Protein AF-A0A2P8H7K1-F1 (afdb_monomer)

Secondary structure (DSSP, 8-state):
----EEEEGGGHHHHHHH-TT-EEEEEEEEEETTEEEEEEEEEE-TTS-B--SSS---

Nearest PDB structures (foldseek):
  6pjj-assembly1_A  TM=4.806E-01  e=2.713E+00  Homo sapiens
  4ifc-assembly2_B  TM=4.820E-01  e=2.713E+00  Homo sapiens
  7ajs-assembly2_B  TM=3.525E-01  e=2.392E+00  Homo sapiens
  3cjt-assembly7_M  TM=3.244E-01  e=4.488E+00  unclassified
  2fvd-assembly1_A  TM=3.711E-01  e=5.773E+00  Homo sapiens

Mean predicted aligned error: 6.49 Å

Organism: NCBI:txid1176648

Sequence (58 aa):
MTEKKYIELNKLADLQDKQPELFPVFSRIIKINGQLVGEVQAYCDEYGKPVQGENLYH

Radius of gyration: 11.77 Å; Cα contacts (8 Å, |Δi|>4): 81; chains: 1; bounding box: 31×23×24 Å

Foldseek 3Di:
DPDWDKDFPVCQVVVCVVVVQKAFDFPDWDADPNTIMGGGPFIGGPVRHTDDDDPPPD

Structure (mmCIF, N/CA/C/O backbone):
data_AF-A0A2P8H7K1-F1
#
_entry.id   AF-A0A2P8H7K1-F1
#
loop_
_atom_site.group_PDB
_atom_site.id
_atom_site.type_symbol
_atom_site.label_atom_id
_atom_site.label_alt_id
_atom_site.label_comp_id
_atom_site.label_asym_id
_atom_site.label_entity_id
_atom_site.label_seq_id
_atom_site.pdbx_PDB_ins_code
_atom_site.Cartn_x
_atom_site.Car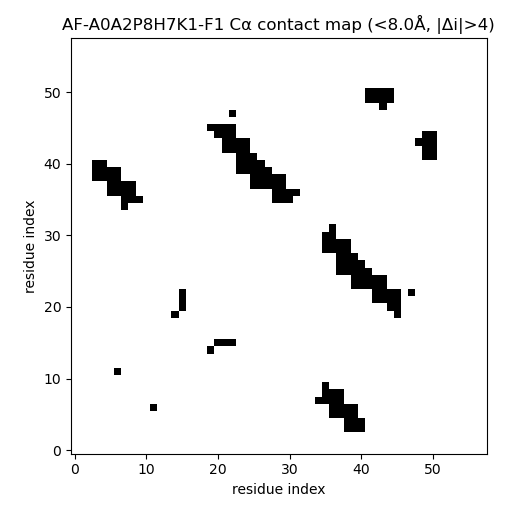tn_y
_atom_site.Cartn_z
_atom_site.occupancy
_atom_site.B_iso_or_equiv
_atom_site.auth_seq_id
_atom_site.auth_comp_id
_atom_site.auth_asym_id
_atom_site.auth_atom_id
_atom_site.pdbx_PDB_model_num
ATOM 1 N N . MET A 1 1 ? 11.192 15.354 11.441 1.00 41.62 1 MET A N 1
ATOM 2 C CA . MET A 1 1 ? 10.098 14.430 11.811 1.00 41.62 1 MET A CA 1
ATOM 3 C C . MET A 1 1 ? 9.616 13.802 10.521 1.00 41.62 1 MET A C 1
ATOM 5 O O . MET A 1 1 ? 9.261 14.549 9.623 1.00 41.62 1 MET A O 1
ATOM 9 N N . THR A 1 2 ? 9.711 12.483 10.374 1.00 52.44 2 THR A N 1
ATOM 10 C CA . THR A 1 2 ? 9.276 11.785 9.156 1.00 52.44 2 THR A CA 1
ATOM 11 C C . THR A 1 2 ? 7.758 11.901 9.056 1.00 52.44 2 THR A C 1
ATOM 13 O O . THR A 1 2 ? 7.049 11.502 9.980 1.00 52.44 2 THR A O 1
ATOM 16 N N . GLU A 1 3 ? 7.263 12.529 7.995 1.00 62.09 3 GLU A N 1
ATOM 17 C CA . GLU A 1 3 ? 5.833 12.724 7.777 1.00 62.09 3 GLU A CA 1
ATOM 18 C C . GLU A 1 3 ? 5.148 11.359 7.622 1.00 62.09 3 GLU A C 1
ATOM 20 O O . GLU A 1 3 ? 5.543 10.542 6.790 1.00 62.09 3 GLU A O 1
ATOM 25 N N . LYS A 1 4 ? 4.147 11.078 8.463 1.00 70.94 4 LYS A N 1
ATOM 26 C CA . LYS A 1 4 ? 3.378 9.832 8.380 1.00 70.94 4 LYS A CA 1
ATOM 27 C C . LYS A 1 4 ? 2.401 9.935 7.214 1.00 70.94 4 LYS A C 1
ATOM 29 O O . LYS A 1 4 ? 1.463 10.728 7.278 1.00 70.94 4 LYS A O 1
ATOM 34 N N . LYS A 1 5 ? 2.608 9.132 6.169 1.00 83.69 5 LYS A N 1
ATOM 35 C CA . LYS A 1 5 ? 1.694 9.039 5.023 1.00 83.69 5 LYS A CA 1
ATOM 36 C C . LYS A 1 5 ? 0.648 7.954 5.250 1.00 83.69 5 LYS A C 1
ATOM 38 O O . LYS A 1 5 ? 0.937 6.904 5.819 1.00 83.69 5 LYS A O 1
ATOM 43 N N . TYR A 1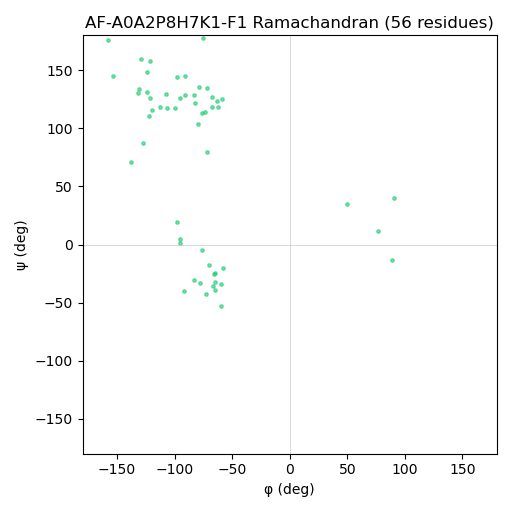 6 ? -0.558 8.207 4.760 1.00 89.44 6 TYR A N 1
ATOM 44 C CA . TYR A 1 6 ? -1.699 7.311 4.884 1.00 89.44 6 TYR A CA 1
ATOM 45 C C . TYR A 1 6 ? -2.351 7.120 3.515 1.00 89.44 6 TYR A C 1
ATOM 47 O O . TYR A 1 6 ? -2.564 8.099 2.802 1.00 89.44 6 TYR A O 1
ATOM 55 N N . ILE A 1 7 ? -2.669 5.878 3.149 1.00 90.12 7 ILE A N 1
ATOM 56 C CA . ILE A 1 7 ? -3.326 5.541 1.879 1.00 90.12 7 ILE A CA 1
ATOM 57 C C . ILE A 1 7 ? -4.614 4.773 2.167 1.00 90.12 7 ILE A C 1
ATOM 59 O O . ILE A 1 7 ? -4.605 3.810 2.932 1.00 90.12 7 ILE A O 1
ATOM 63 N N . GLU A 1 8 ? -5.726 5.178 1.554 1.00 93.50 8 GLU A N 1
ATOM 64 C CA . GLU A 1 8 ? -6.966 4.400 1.610 1.00 93.50 8 GLU A CA 1
ATOM 65 C C . GLU A 1 8 ? -6.788 3.084 0.839 1.00 93.50 8 GLU A C 1
ATOM 67 O O . GLU A 1 8 ? -6.405 3.087 -0.331 1.00 93.50 8 GLU A O 1
ATOM 72 N N . LEU A 1 9 ? -7.083 1.947 1.478 1.00 92.31 9 LEU A N 1
ATOM 73 C CA . LEU A 1 9 ? -6.812 0.633 0.882 1.00 92.31 9 LEU A CA 1
ATOM 74 C C . LEU A 1 9 ? -7.643 0.364 -0.384 1.00 92.31 9 LEU A C 1
ATOM 76 O O . LEU A 1 9 ? -7.227 -0.406 -1.242 1.00 92.31 9 LEU A O 1
ATOM 80 N N . ASN A 1 10 ? -8.799 1.016 -0.526 1.00 93.06 10 ASN A N 1
ATOM 81 C CA . ASN A 1 10 ? -9.637 0.932 -1.726 1.00 93.06 10 ASN A CA 1
ATOM 82 C C . ASN A 1 10 ? -9.023 1.627 -2.956 1.00 93.06 10 ASN A C 1
ATOM 84 O O . ASN A 1 10 ? -9.463 1.351 -4.063 1.00 93.06 10 ASN A O 1
ATOM 88 N N . LYS A 1 11 ? -8.028 2.507 -2.776 1.00 90.31 11 LYS A N 1
ATOM 89 C CA . LYS A 1 11 ? -7.331 3.221 -3.858 1.00 90.31 11 LYS A CA 1
ATOM 90 C C . LYS A 1 11 ? -6.039 2.529 -4.289 1.00 90.31 11 LYS A C 1
ATOM 92 O O . LYS A 1 11 ? -5.327 3.057 -5.136 1.00 90.31 11 LYS A O 1
ATOM 97 N N . LEU A 1 12 ? -5.699 1.379 -3.698 1.00 88.75 12 LEU A N 1
ATOM 98 C CA . LEU A 1 12 ? -4.425 0.718 -3.983 1.00 88.75 12 LEU A CA 1
ATOM 99 C C . LEU A 1 12 ? -4.310 0.242 -5.425 1.00 88.75 12 LEU A C 1
ATOM 101 O O . LEU A 1 12 ? -3.247 0.420 -6.003 1.00 88.75 12 LEU A O 1
ATOM 105 N N . ALA A 1 13 ? -5.391 -0.285 -6.002 1.00 87.25 13 ALA A N 1
ATOM 106 C CA . ALA A 1 13 ? -5.409 -0.683 -7.408 1.00 87.25 13 ALA A CA 1
ATOM 107 C C . ALA A 1 13 ? -5.103 0.518 -8.320 1.00 87.25 13 ALA A C 1
ATOM 109 O O . ALA A 1 13 ? -4.131 0.487 -9.064 1.00 87.25 13 ALA A O 1
ATOM 110 N N . ASP A 1 14 ? -5.831 1.627 -8.154 1.00 89.69 14 ASP A N 1
ATOM 111 C CA . ASP A 1 14 ? -5.614 2.851 -8.940 1.00 89.69 14 ASP A CA 1
ATOM 112 C C . ASP A 1 14 ? -4.199 3.432 -8.775 1.00 89.69 14 ASP A C 1
ATOM 114 O O . ASP A 1 14 ? -3.663 4.063 -9.688 1.00 89.69 14 ASP A O 1
ATOM 118 N N . LEU A 1 15 ? -3.607 3.295 -7.585 1.00 84.56 15 LEU A N 1
ATOM 119 C CA . LEU A 1 15 ? -2.243 3.749 -7.315 1.00 84.56 15 LEU A CA 1
ATOM 120 C C . LEU A 1 15 ? -1.207 2.853 -7.994 1.00 84.56 15 LEU A C 1
ATOM 122 O O . LEU A 1 15 ? -0.269 3.380 -8.584 1.00 84.56 15 LEU A O 1
ATOM 126 N N . GLN A 1 16 ? -1.398 1.535 -7.948 1.00 84.44 16 GLN A N 1
ATOM 127 C CA . GLN A 1 16 ? -0.538 0.568 -8.630 1.00 84.44 16 GLN A CA 1
ATOM 128 C C . GLN A 1 16 ? -0.643 0.695 -10.151 1.00 84.44 16 GLN A C 1
ATOM 130 O O . GLN A 1 16 ? 0.369 0.610 -10.829 1.00 84.44 16 GLN A O 1
ATOM 135 N N . ASP A 1 17 ? -1.817 1.007 -10.696 1.00 88.25 17 ASP A N 1
ATOM 136 C CA . ASP A 1 17 ? -1.962 1.258 -12.135 1.00 88.25 17 ASP A CA 1
ATOM 137 C C . ASP A 1 17 ? -1.181 2.501 -12.591 1.00 88.25 17 ASP A C 1
ATOM 139 O O . ASP A 1 17 ? -0.681 2.560 -13.714 1.00 88.25 17 ASP A O 1
ATOM 143 N N . LYS A 1 18 ? -1.060 3.513 -11.721 1.00 88.12 18 LYS A N 1
ATOM 144 C CA . LYS A 1 18 ? -0.302 4.744 -12.005 1.00 88.12 18 LYS A CA 1
ATOM 145 C C . LYS A 1 18 ? 1.195 4.602 -11.757 1.00 88.12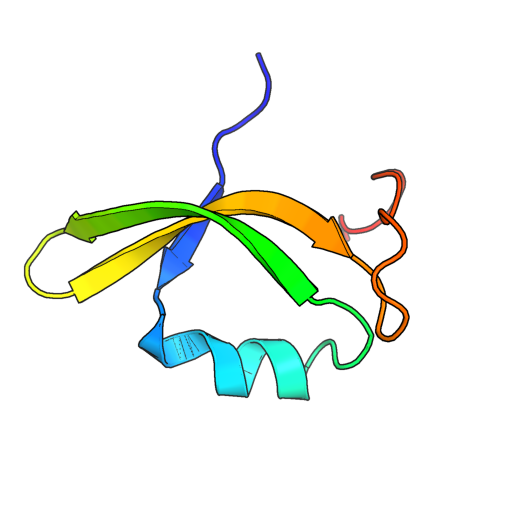 18 LYS A C 1
ATOM 147 O O . LYS A 1 18 ? 1.969 5.320 -12.382 1.00 88.12 18 LYS A O 1
ATOM 152 N N . GLN A 1 19 ? 1.582 3.759 -10.804 1.00 85.69 19 GLN A N 1
ATOM 153 C CA . GLN A 1 19 ? 2.964 3.537 -10.375 1.00 85.69 19 GLN A CA 1
ATOM 154 C C . GLN A 1 19 ? 3.185 2.032 -10.160 1.00 85.69 19 GLN A C 1
ATOM 156 O O . GLN A 1 19 ? 3.279 1.582 -9.015 1.00 85.69 19 GLN A O 1
ATOM 161 N N . PRO A 1 20 ? 3.230 1.236 -11.243 1.00 84.62 20 PRO A N 1
ATOM 162 C CA . PRO A 1 20 ? 3.290 -0.222 -11.150 1.00 84.62 20 PRO A CA 1
ATOM 163 C C . PRO A 1 20 ? 4.593 -0.716 -10.525 1.00 84.62 20 PRO A C 1
ATOM 165 O O . PRO A 1 20 ? 4.607 -1.779 -9.912 1.00 84.62 20 PRO A O 1
ATOM 168 N N . GLU A 1 21 ? 5.672 0.064 -10.616 1.00 85.94 21 GLU A N 1
ATOM 169 C CA . GLU A 1 21 ? 6.930 -0.244 -9.942 1.00 85.94 21 GLU A CA 1
ATOM 170 C C . GLU A 1 21 ? 6.937 0.047 -8.433 1.00 85.94 21 GLU A C 1
ATOM 172 O O . GLU A 1 21 ? 7.940 -0.247 -7.791 1.00 85.94 21 GLU A O 1
ATOM 177 N N . LEU A 1 22 ? 5.881 0.628 -7.847 1.00 86.62 22 LEU A N 1
ATOM 178 C CA . LEU A 1 22 ? 5.914 1.112 -6.466 1.00 86.62 22 LEU A CA 1
ATOM 179 C C . LEU A 1 22 ? 4.881 0.427 -5.561 1.00 86.62 22 LEU A C 1
ATOM 181 O O . LEU A 1 22 ? 3.672 0.632 -5.667 1.00 86.62 22 LEU A O 1
ATOM 185 N N . PHE A 1 23 ? 5.374 -0.313 -4.569 1.00 88.44 23 PHE A N 1
ATOM 186 C CA . PHE A 1 23 ? 4.551 -1.066 -3.627 1.00 88.44 23 PHE A CA 1
ATOM 187 C C . PHE A 1 23 ? 4.654 -0.479 -2.216 1.00 88.44 23 PHE A C 1
ATOM 189 O O . PHE A 1 23 ? 5.744 -0.469 -1.637 1.00 88.44 23 PHE A O 1
ATOM 196 N N . PRO A 1 24 ? 3.551 0.008 -1.618 1.00 89.25 24 PRO A N 1
ATOM 197 C CA . PRO A 1 24 ? 3.579 0.525 -0.257 1.00 89.25 24 PRO A CA 1
ATOM 198 C C . PRO A 1 24 ? 3.744 -0.607 0.763 1.00 89.25 24 PRO A C 1
ATOM 200 O O . PRO A 1 24 ? 3.040 -1.615 0.728 1.00 89.25 24 PRO A O 1
ATOM 203 N N . VAL A 1 25 ? 4.630 -0.396 1.733 1.00 89.31 25 VAL A N 1
ATOM 204 C CA . VAL A 1 25 ? 4.781 -1.245 2.917 1.00 89.31 25 VAL A CA 1
ATOM 205 C C . VAL A 1 25 ? 4.058 -0.579 4.080 1.00 89.31 25 VAL A C 1
ATOM 207 O O . VAL A 1 25 ? 4.421 0.523 4.500 1.00 89.31 25 VAL A O 1
ATOM 210 N N . PHE A 1 26 ? 3.032 -1.243 4.610 1.00 91.00 26 PHE A N 1
ATOM 211 C CA . PHE A 1 26 ? 2.229 -0.706 5.706 1.00 91.00 26 PHE A CA 1
ATOM 212 C C . PHE A 1 26 ? 2.778 -1.123 7.070 1.00 91.00 26 PHE A C 1
AT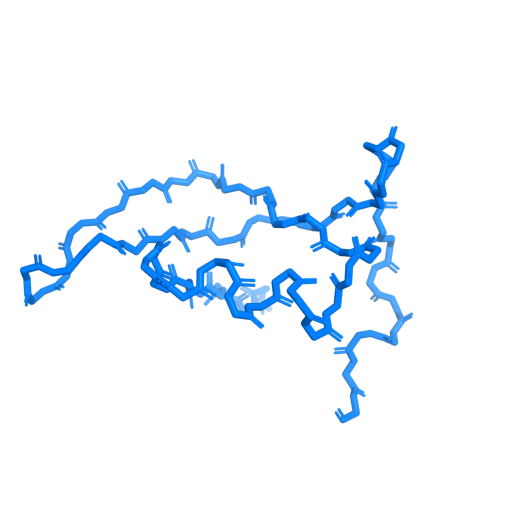OM 214 O O . PHE A 1 26 ? 2.938 -2.312 7.334 1.00 91.00 26 PHE A O 1
ATOM 221 N N . SER A 1 27 ? 2.986 -0.159 7.971 1.00 92.25 27 SER A N 1
ATOM 222 C CA . SER A 1 27 ? 3.264 -0.454 9.386 1.00 92.25 27 SER A CA 1
ATOM 223 C C . SER A 1 27 ? 1.990 -0.810 10.149 1.00 92.25 27 SER A C 1
ATOM 225 O O . SER A 1 27 ? 2.020 -1.602 11.092 1.00 92.25 27 SER A O 1
ATOM 227 N N . ARG A 1 28 ? 0.858 -0.209 9.765 1.00 93.38 28 ARG A N 1
ATOM 228 C CA . ARG A 1 28 ? -0.433 -0.413 10.421 1.00 93.38 28 ARG A CA 1
ATOM 229 C C . ARG A 1 28 ? -1.588 -0.174 9.461 1.00 93.38 28 ARG A C 1
ATOM 231 O O . ARG A 1 28 ? -1.545 0.741 8.650 1.00 93.38 28 ARG A O 1
ATOM 238 N N . ILE A 1 29 ? -2.662 -0.942 9.624 1.00 94.19 29 ILE A N 1
ATOM 239 C CA . ILE A 1 29 ? -3.962 -0.662 9.008 1.00 94.19 29 ILE A CA 1
ATOM 240 C C . ILE A 1 29 ? -4.916 -0.184 10.104 1.00 94.19 29 ILE A C 1
ATOM 242 O O . ILE A 1 29 ? -5.042 -0.817 11.154 1.00 94.19 29 ILE A O 1
ATOM 246 N N . ILE A 1 30 ? -5.573 0.947 9.869 1.00 94.81 30 ILE A N 1
ATOM 247 C CA . ILE A 1 30 ? -6.525 1.578 10.786 1.00 94.81 30 ILE A CA 1
ATOM 248 C C . ILE A 1 30 ? -7.829 1.906 10.063 1.00 94.81 30 ILE A C 1
ATOM 250 O O . ILE A 1 30 ? -7.872 1.993 8.838 1.00 94.81 30 ILE A O 1
AT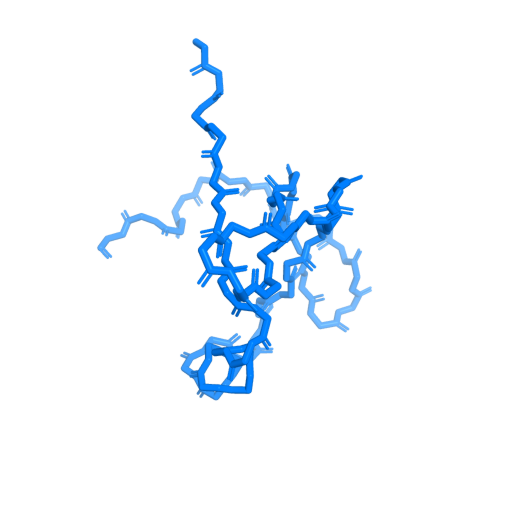OM 254 N N . LYS A 1 31 ? -8.909 2.089 10.826 1.00 95.12 31 LYS A N 1
ATOM 255 C CA . LYS A 1 31 ? -10.208 2.506 10.295 1.00 95.12 31 LYS A CA 1
ATOM 256 C C . LYS A 1 31 ? -10.468 3.964 10.671 1.00 95.12 31 LYS A C 1
ATOM 258 O O . LYS A 1 31 ? -10.560 4.270 11.856 1.00 95.12 31 LYS A O 1
ATOM 263 N N . ILE A 1 32 ? -10.599 4.844 9.681 1.00 89.44 32 ILE A N 1
ATOM 264 C CA . ILE A 1 32 ? -10.899 6.273 9.862 1.00 89.44 32 ILE A CA 1
ATOM 265 C C . ILE A 1 32 ? -12.194 6.572 9.111 1.00 89.44 32 ILE A C 1
ATOM 267 O O . ILE A 1 32 ? -12.311 6.241 7.936 1.00 89.44 32 ILE A O 1
ATOM 271 N N . ASN A 1 33 ? -13.188 7.156 9.789 1.00 91.38 33 ASN A N 1
ATOM 272 C CA . ASN A 1 33 ? -14.485 7.519 9.196 1.00 91.38 33 ASN A CA 1
ATOM 273 C C . ASN A 1 33 ? -15.159 6.381 8.400 1.00 91.38 33 ASN A C 1
ATOM 275 O O . ASN A 1 33 ? -15.798 6.608 7.380 1.00 91.38 33 ASN A O 1
ATOM 279 N N . GLY A 1 34 ? -14.997 5.131 8.847 1.00 91.94 34 GLY A N 1
ATOM 280 C CA . GLY A 1 34 ? -15.560 3.966 8.159 1.00 91.94 34 GLY A CA 1
ATOM 281 C C . GLY A 1 34 ? -14.665 3.339 7.083 1.00 91.94 34 GLY A C 1
ATOM 282 O O . GLY A 1 34 ? -14.924 2.199 6.706 1.00 91.94 34 GLY A O 1
ATOM 283 N N . GLN A 1 35 ? -13.596 4.010 6.653 1.00 94.19 35 GLN A N 1
ATOM 284 C CA . GLN A 1 35 ? -12.681 3.549 5.605 1.00 94.19 35 GLN A CA 1
ATOM 285 C C . GLN A 1 35 ? -11.425 2.896 6.191 1.00 94.19 35 GLN A C 1
ATOM 287 O O . GLN A 1 35 ? -10.924 3.330 7.228 1.00 94.19 35 GLN A O 1
ATOM 292 N N . LEU A 1 36 ? -10.908 1.856 5.527 1.00 95.62 36 LEU A N 1
ATOM 293 C CA . LEU A 1 36 ? -9.620 1.256 5.877 1.00 95.62 36 LEU A CA 1
ATOM 294 C C . LEU A 1 36 ? -8.480 2.052 5.246 1.00 95.62 36 LEU A C 1
ATOM 296 O O . LEU A 1 36 ? -8.469 2.293 4.039 1.00 95.62 36 LEU A O 1
ATOM 300 N N . VAL A 1 37 ? -7.513 2.421 6.073 1.00 95.00 37 VAL A N 1
ATOM 301 C CA . VAL A 1 37 ? -6.380 3.265 5.712 1.00 95.00 37 VAL A CA 1
ATOM 302 C C . VAL A 1 37 ? -5.097 2.606 6.215 1.00 95.00 37 VAL A C 1
ATOM 304 O O . VAL A 1 37 ? -5.023 2.200 7.375 1.00 95.00 37 VAL A O 1
ATOM 307 N N . GLY A 1 38 ? -4.095 2.479 5.349 1.00 94.25 38 GLY A N 1
ATOM 308 C CA . GLY A 1 38 ? -2.767 1.974 5.690 1.00 94.25 38 GLY A CA 1
ATOM 309 C C . GLY A 1 38 ? -1.791 3.112 5.994 1.00 94.25 38 GLY A C 1
ATOM 310 O O . GLY A 1 38 ? -1.625 4.009 5.172 1.00 94.25 38 GLY A O 1
ATOM 311 N N . GLU A 1 39 ? -1.140 3.075 7.159 1.00 92.25 39 GLU A N 1
ATOM 312 C CA . GLU A 1 39 ? 0.019 3.912 7.495 1.00 92.25 39 GLU A CA 1
ATOM 313 C C . GLU A 1 39 ? 1.238 3.381 6.735 1.00 92.25 39 GLU A C 1
ATOM 315 O O . GLU A 1 39 ? 1.679 2.253 6.966 1.00 92.25 39 GLU A O 1
ATOM 320 N N . VAL A 1 40 ? 1.761 4.176 5.804 1.00 90.19 40 VAL A N 1
ATOM 321 C CA . VAL A 1 40 ? 2.886 3.788 4.950 1.00 90.19 40 VAL A CA 1
ATOM 322 C C . VAL A 1 40 ? 4.194 4.015 5.697 1.00 90.19 40 VAL A C 1
ATOM 324 O O . VAL A 1 40 ? 4.508 5.135 6.098 1.00 90.19 40 VAL A O 1
ATOM 327 N N . GLN A 1 41 ? 4.969 2.946 5.855 1.00 87.38 41 GLN A N 1
ATOM 328 C CA . GLN A 1 41 ? 6.292 2.970 6.472 1.00 87.38 41 GLN A CA 1
ATOM 329 C C . GLN A 1 41 ? 7.403 3.171 5.442 1.00 87.38 41 GLN A C 1
ATOM 331 O O . GLN A 1 41 ? 8.376 3.873 5.709 1.00 87.38 41 GLN A O 1
ATOM 336 N N . ALA A 1 42 ? 7.269 2.522 4.289 1.00 87.06 42 ALA A N 1
ATOM 337 C CA . ALA A 1 42 ? 8.248 2.526 3.213 1.00 87.06 42 ALA A CA 1
ATOM 338 C C . ALA A 1 42 ? 7.574 2.165 1.883 1.00 87.06 42 ALA A C 1
ATOM 340 O O . ALA A 1 42 ? 6.393 1.813 1.853 1.00 87.06 42 ALA A O 1
ATOM 341 N N . TYR A 1 43 ? 8.346 2.217 0.803 1.00 88.00 43 TYR A N 1
ATOM 342 C CA . TYR A 1 43 ? 7.970 1.657 -0.487 1.00 88.00 43 TYR A CA 1
ATOM 343 C C . TYR A 1 43 ? 9.036 0.671 -0.954 1.00 88.00 43 TYR A C 1
ATOM 345 O O . TYR A 1 43 ? 10.223 0.850 -0.663 1.00 88.00 43 TYR A O 1
ATOM 353 N N . CYS A 1 44 ? 8.603 -0.345 -1.687 1.00 88.12 44 CYS A N 1
ATOM 354 C CA . CYS A 1 44 ? 9.469 -1.298 -2.359 1.00 88.12 44 CYS A CA 1
ATOM 355 C C . CYS A 1 44 ? 9.216 -1.296 -3.867 1.00 88.12 44 CYS A C 1
ATOM 357 O O . CYS A 1 44 ? 8.139 -0.898 -4.310 1.00 88.12 44 CYS A O 1
ATOM 359 N N . ASP A 1 45 ? 10.207 -1.755 -4.628 1.00 87.75 45 ASP A N 1
ATOM 360 C CA . ASP A 1 45 ? 10.035 -2.064 -6.044 1.00 87.75 45 ASP A CA 1
ATOM 361 C C . ASP A 1 45 ? 9.265 -3.385 -6.251 1.00 87.75 45 ASP A C 1
ATOM 363 O O . ASP A 1 45 ? 8.925 -4.084 -5.289 1.00 87.75 45 ASP A O 1
ATOM 367 N N . GLU A 1 46 ? 9.008 -3.755 -7.509 1.00 84.44 46 GLU A N 1
ATOM 368 C CA . GLU A 1 46 ? 8.364 -5.031 -7.872 1.00 84.44 46 GLU A CA 1
ATOM 369 C C . GLU A 1 46 ? 9.126 -6.278 -7.374 1.00 84.44 46 GLU A C 1
ATOM 371 O O . GLU A 1 46 ? 8.542 -7.351 -7.218 1.00 84.44 46 GLU A O 1
ATOM 376 N N . TYR A 1 47 ? 10.420 -6.142 -7.064 1.00 86.94 47 TYR A N 1
ATOM 377 C CA . TYR A 1 47 ? 11.275 -7.204 -6.530 1.00 86.94 47 TYR A CA 1
ATOM 378 C C . TYR A 1 47 ? 11.365 -7.177 -4.997 1.00 86.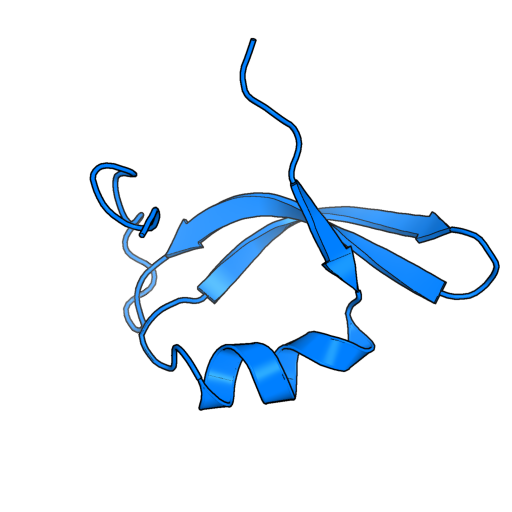94 47 TYR A C 1
ATOM 380 O O . TYR A 1 47 ? 12.130 -7.947 -4.408 1.00 86.94 47 TYR A O 1
ATOM 388 N N . GLY A 1 48 ? 10.608 -6.298 -4.333 1.00 82.44 48 GLY A N 1
ATOM 389 C CA . GLY A 1 48 ? 10.599 -6.150 -2.881 1.00 82.44 48 GLY A CA 1
ATOM 390 C C . GLY A 1 48 ? 11.812 -5.407 -2.316 1.00 82.44 48 GLY A C 1
ATOM 391 O O . GLY A 1 48 ? 12.008 -5.415 -1.097 1.00 82.44 48 GLY A O 1
ATOM 392 N N . LYS A 1 49 ? 12.637 -4.766 -3.153 1.00 85.94 49 LYS A N 1
ATOM 393 C CA . LYS A 1 49 ? 13.782 -3.978 -2.685 1.00 85.94 49 LYS A CA 1
ATOM 394 C C . LYS A 1 49 ? 13.303 -2.616 -2.190 1.00 85.94 49 LYS A C 1
ATOM 396 O O . LYS A 1 49 ? 12.511 -1.977 -2.881 1.00 85.94 49 LYS A O 1
ATOM 401 N N . PRO A 1 50 ? 13.790 -2.134 -1.033 1.00 83.62 50 PRO A N 1
ATOM 402 C CA . PRO A 1 50 ? 13.431 -0.814 -0.539 1.00 83.62 50 PRO A CA 1
ATOM 403 C C . PRO A 1 50 ? 13.817 0.262 -1.552 1.00 83.62 50 PRO A C 1
ATOM 405 O O . PRO A 1 50 ? 14.987 0.379 -1.923 1.00 83.62 50 PRO A O 1
ATOM 408 N N . VAL A 1 51 ? 12.850 1.080 -1.952 1.00 82.94 51 VAL A N 1
ATOM 409 C CA . VAL A 1 51 ? 13.126 2.272 -2.750 1.00 82.94 51 VAL A CA 1
ATOM 410 C C . VAL A 1 51 ? 13.614 3.337 -1.772 1.00 82.94 51 VAL A C 1
ATOM 412 O O . VAL A 1 51 ? 12.832 3.876 -0.984 1.00 82.94 51 VAL A O 1
ATOM 415 N N . GLN A 1 52 ? 14.927 3.593 -1.739 1.00 64.69 52 GLN A N 1
ATOM 416 C CA . GLN A 1 52 ? 15.472 4.696 -0.945 1.00 64.69 52 GLN A CA 1
ATOM 417 C C . GLN A 1 52 ? 14.900 6.005 -1.495 1.00 64.69 52 GLN A C 1
ATOM 419 O O . GLN A 1 52 ? 15.068 6.326 -2.667 1.00 64.69 52 GLN A O 1
ATOM 424 N N . GLY A 1 53 ? 14.156 6.714 -0.646 1.00 56.31 53 GLY A N 1
ATOM 425 C CA . GLY A 1 53 ? 13.413 7.911 -1.012 1.00 56.31 53 GLY A CA 1
ATOM 426 C C . GLY A 1 53 ? 14.316 9.107 -1.276 1.00 56.31 53 GLY A C 1
ATOM 427 O O . GLY A 1 53 ? 14.394 10.004 -0.448 1.00 56.31 53 GLY A O 1
ATOM 428 N N . GLU A 1 54 ? 14.916 9.158 -2.455 1.00 42.59 54 GLU A N 1
ATOM 429 C CA . GLU A 1 54 ? 15.260 10.406 -3.127 1.00 42.59 54 GLU A CA 1
ATOM 430 C C . GLU A 1 54 ? 14.551 10.357 -4.490 1.00 42.59 54 GLU A C 1
ATOM 432 O O . GLU A 1 54 ? 14.901 9.537 -5.329 1.00 42.59 54 GLU A O 1
ATOM 437 N N . ASN A 1 55 ? 13.531 11.203 -4.699 1.00 43.44 55 ASN A N 1
ATOM 438 C CA . ASN A 1 55 ? 12.754 11.364 -5.953 1.0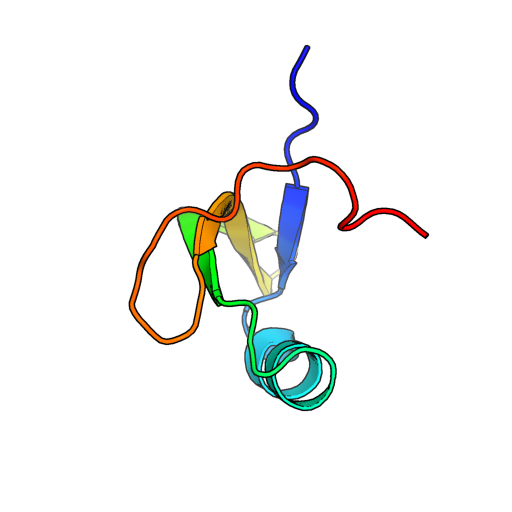0 43.44 55 ASN A CA 1
ATOM 439 C C . ASN A 1 55 ? 11.478 10.524 -6.182 1.00 43.44 55 ASN A C 1
ATOM 441 O O . ASN A 1 55 ? 11.178 10.168 -7.315 1.00 4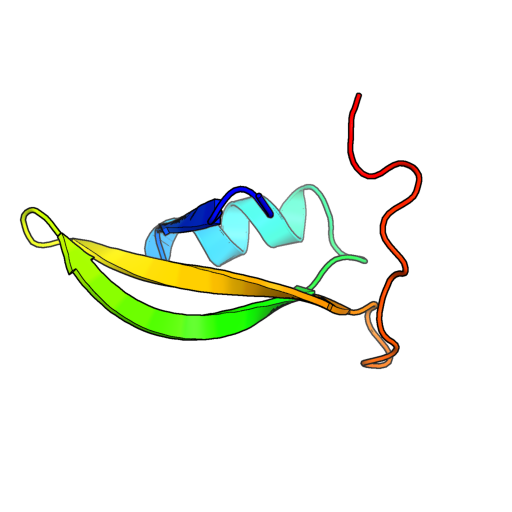3.44 55 ASN A O 1
ATOM 445 N N . LEU A 1 56 ? 10.634 10.318 -5.166 1.00 48.78 56 LEU A N 1
ATOM 446 C CA . LEU A 1 56 ? 9.195 10.037 -5.396 1.00 48.78 56 LEU A CA 1
ATOM 447 C C . LEU A 1 56 ? 8.320 11.297 -5.234 1.00 48.78 56 LEU A C 1
ATOM 449 O O . LEU A 1 56 ? 7.122 11.208 -4.976 1.00 48.78 56 LEU A O 1
ATOM 453 N N . TYR A 1 57 ? 8.938 12.478 -5.322 1.00 49.66 57 TYR A N 1
ATOM 454 C CA . TYR A 1 57 ? 8.320 13.774 -5.048 1.00 49.66 57 TYR A CA 1
ATOM 455 C C . TYR A 1 57 ? 8.550 14.719 -6.232 1.00 49.66 57 TYR A C 1
ATOM 457 O O . TYR A 1 57 ? 9.516 15.478 -6.239 1.00 49.66 57 TYR A O 1
ATOM 465 N N . HIS A 1 58 ? 7.658 14.661 -7.219 1.00 37.00 58 HIS A N 1
ATOM 466 C CA . HIS A 1 58 ? 7.377 15.765 -8.133 1.00 37.00 58 HIS A CA 1
ATOM 467 C C . HIS A 1 58 ? 5.867 15.898 -8.303 1.00 37.00 58 HIS A C 1
ATOM 469 O O . HIS A 1 58 ? 5.191 14.845 -8.357 1.00 37.00 58 HIS A O 1
#

pLDDT: mean 82.11, std 15.68, range [37.0, 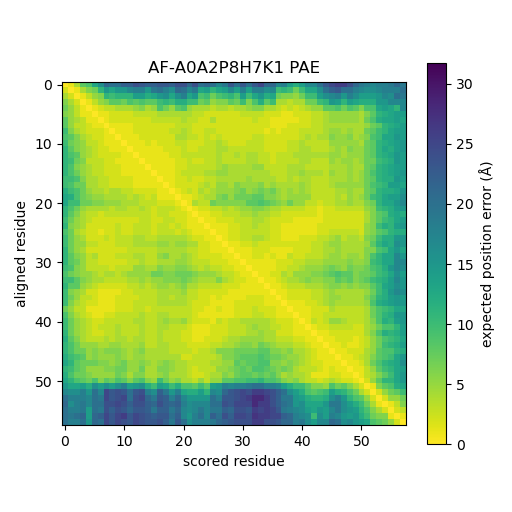95.62]

Solvent-accessible surface area (backbone atoms only — not comparable to full-atom values): 3689 Å² total; per-residue (Å²): 129,87,80,85,46,72,43,52,61,90,49,46,64,67,47,32,75,76,36,69,59,55,42,78,39,64,77,43,78,48,76,57,98,88,41,55,31,29,35,46,70,49,41,18,36,83,86,65,48,74,55,76,88,76,82,90,78,130